Protein AF-A0A523RS88-F1 (afdb_monomer_lite)

Foldseek 3Di:
DVVVLVVVLVVLVVVLVVLCVVQHCDPVSVVVSVVSVVCSPVVSVVVVVVCVVCVVVVPPDD

Radius of gyration: 15.84 Å; chains: 1; bounding box: 36×18×47 Å

Structure (mmCIF, N/CA/C/O backbone):
data_AF-A0A523RS88-F1
#
_entry.id   AF-A0A523RS88-F1
#
loop_
_atom_site.group_PDB
_atom_site.id
_atom_site.type_symbol
_atom_site.label_atom_id
_atom_site.label_alt_id
_atom_site.label_comp_id
_atom_site.label_asym_id
_atom_site.label_entity_id
_atom_site.label_seq_id
_atom_site.pdbx_PDB_ins_code
_atom_site.Cartn_x
_atom_site.Cartn_y
_atom_site.Cartn_z
_atom_site.occupancy
_atom_site.B_iso_or_equiv
_atom_site.auth_seq_id
_atom_site.auth_comp_id
_atom_site.auth_asym_id
_atom_site.auth_atom_id
_atom_site.pdbx_PDB_model_num
ATOM 1 N N . ALA A 1 1 ? 10.217 0.942 -17.976 1.00 58.97 1 ALA A N 1
ATOM 2 C CA . ALA A 1 1 ? 10.888 2.073 -17.3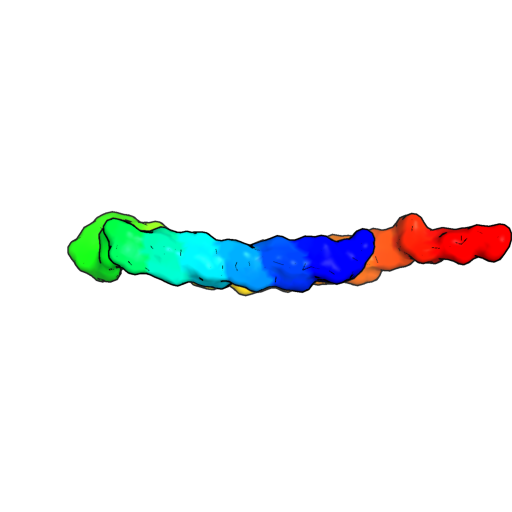07 1.00 58.97 1 ALA A CA 1
ATOM 3 C C . ALA A 1 1 ? 10.810 1.882 -15.788 1.00 58.97 1 ALA A C 1
ATOM 5 O O . ALA A 1 1 ? 9.700 1.827 -15.270 1.00 58.97 1 ALA A O 1
ATOM 6 N N . PRO A 1 2 ? 11.944 1.741 -15.082 1.00 63.50 2 PRO A N 1
ATOM 7 C CA . PRO A 1 2 ? 11.979 1.545 -13.625 1.00 63.50 2 PRO A CA 1
ATOM 8 C C . PRO A 1 2 ? 11.397 2.729 -12.832 1.00 63.50 2 PRO A C 1
ATOM 10 O O . PRO A 1 2 ? 10.853 2.543 -11.749 1.00 63.50 2 PRO A O 1
ATOM 13 N N . SER A 1 3 ? 11.443 3.934 -13.402 1.00 69.44 3 SER A N 1
ATOM 14 C CA . SER A 1 3 ? 10.858 5.164 -12.853 1.00 69.44 3 SER A CA 1
ATOM 15 C C . SER A 1 3 ? 9.338 5.099 -12.656 1.00 69.44 3 SER A C 1
ATOM 17 O O . SER A 1 3 ? 8.826 5.700 -11.717 1.00 69.44 3 SER A O 1
ATOM 19 N N . ALA A 1 4 ? 8.617 4.328 -13.480 1.00 72.06 4 ALA A N 1
ATOM 20 C CA . ALA A 1 4 ? 7.171 4.149 -13.339 1.00 72.06 4 ALA A CA 1
ATOM 21 C C . ALA A 1 4 ? 6.794 3.321 -12.098 1.00 72.06 4 ALA A C 1
ATOM 23 O O . ALA A 1 4 ? 5.783 3.608 -11.465 1.00 72.06 4 ALA A O 1
ATOM 24 N N . LEU A 1 5 ? 7.619 2.335 -11.713 1.00 75.12 5 LEU A N 1
ATOM 25 C CA . LEU A 1 5 ? 7.393 1.574 -10.480 1.00 75.12 5 LEU A CA 1
ATOM 26 C C . LEU A 1 5 ? 7.617 2.434 -9.241 1.00 75.12 5 LEU A C 1
ATOM 28 O O . LEU A 1 5 ? 6.804 2.394 -8.333 1.00 75.12 5 LEU A O 1
ATOM 32 N N . ILE A 1 6 ? 8.669 3.252 -9.235 1.00 78.44 6 ILE A N 1
ATOM 33 C CA . ILE A 1 6 ? 8.991 4.141 -8.110 1.00 78.44 6 ILE A CA 1
ATOM 34 C C . ILE A 1 6 ? 7.870 5.172 -7.891 1.00 78.44 6 ILE A C 1
ATOM 36 O O . ILE A 1 6 ? 7.454 5.408 -6.759 1.00 78.44 6 ILE A O 1
ATOM 40 N N . GLY A 1 7 ? 7.331 5.743 -8.976 1.00 76.31 7 GLY A N 1
ATOM 41 C CA . GLY A 1 7 ? 6.178 6.646 -8.904 1.00 76.31 7 GLY A CA 1
ATOM 42 C C . GLY A 1 7 ? 4.895 5.957 -8.425 1.00 76.31 7 GLY A C 1
ATOM 43 O O . GLY A 1 7 ? 4.161 6.527 -7.621 1.00 76.31 7 GLY A O 1
ATOM 44 N N . ALA A 1 8 ? 4.642 4.721 -8.869 1.00 79.44 8 ALA A N 1
ATOM 45 C CA . ALA A 1 8 ? 3.493 3.935 -8.421 1.00 79.44 8 ALA A CA 1
ATOM 46 C C . ALA A 1 8 ? 3.589 3.555 -6.931 1.00 79.44 8 ALA A C 1
ATOM 48 O O . ALA A 1 8 ? 2.599 3.663 -6.212 1.00 79.44 8 ALA A O 1
ATOM 49 N N . SER A 1 9 ? 4.781 3.183 -6.457 1.00 79.12 9 SER A N 1
ATOM 50 C CA . SER A 1 9 ? 5.069 2.865 -5.054 1.00 79.12 9 SER A CA 1
ATOM 51 C C . SER A 1 9 ? 4.762 4.025 -4.103 1.00 79.12 9 SER A C 1
ATOM 53 O O . SER A 1 9 ? 4.129 3.817 -3.076 1.00 79.12 9 SER A O 1
ATOM 55 N N . ASN A 1 10 ? 5.135 5.256 -4.470 1.00 85.25 10 ASN A N 1
ATOM 56 C CA . ASN A 1 10 ? 4.873 6.444 -3.648 1.00 85.25 10 ASN A CA 1
ATOM 57 C C . ASN A 1 10 ? 3.368 6.749 -3.509 1.00 85.25 10 ASN A C 1
ATOM 59 O O . ASN A 1 10 ? 2.891 7.156 -2.454 1.00 85.25 10 ASN A O 1
ATOM 63 N N . HIS A 1 11 ? 2.593 6.541 -4.577 1.00 86.81 11 HIS A N 1
ATOM 64 C CA . HIS A 1 11 ? 1.152 6.801 -4.545 1.00 86.81 11 HIS A CA 1
ATOM 65 C C . HIS A 1 11 ? 0.382 5.716 -3.776 1.00 86.81 11 HIS A C 1
ATOM 67 O O . HIS A 1 11 ? -0.670 5.989 -3.199 1.00 86.81 11 HIS A O 1
ATOM 73 N N . PHE A 1 12 ? 0.928 4.499 -3.739 1.00 84.25 12 PHE A N 1
ATOM 74 C CA . PHE A 1 12 ? 0.387 3.383 -2.974 1.00 84.25 12 PHE A CA 1
ATOM 75 C C . PHE A 1 12 ? 0.446 3.647 -1.457 1.00 84.25 12 PHE A C 1
ATOM 77 O O . PHE A 1 12 ? -0.568 3.495 -0.779 1.00 84.25 12 PHE A O 1
ATOM 84 N N . GLU A 1 13 ? 1.566 4.173 -0.955 1.00 85.25 13 GLU A N 1
ATOM 85 C CA . GLU A 1 13 ? 1.750 4.523 0.464 1.00 85.25 13 GLU A CA 1
ATOM 86 C C . GLU A 1 13 ? 0.735 5.595 0.930 1.00 85.25 13 GLU A C 1
ATOM 88 O O . GLU A 1 13 ? 0.093 5.465 1.976 1.00 85.25 13 GLU A O 1
ATOM 93 N N . VAL A 1 14 ? 0.479 6.616 0.097 1.00 88.81 14 VAL A N 1
ATOM 94 C CA . VAL A 1 14 ? -0.554 7.645 0.348 1.00 88.81 14 VAL A CA 1
ATOM 95 C C . VAL A 1 14 ? -1.976 7.060 0.293 1.00 88.81 14 VAL A C 1
ATOM 97 O O . VAL A 1 14 ? -2.844 7.442 1.085 1.00 88.81 14 VAL A O 1
ATOM 100 N N . ALA A 1 15 ? -2.242 6.111 -0.608 1.00 86.38 15 ALA A N 1
ATOM 101 C CA . ALA A 1 15 ? -3.541 5.439 -0.705 1.00 86.38 15 ALA A CA 1
ATOM 102 C C . ALA A 1 15 ? -3.840 4.576 0.535 1.00 86.38 15 ALA A C 1
ATOM 104 O O . ALA A 1 15 ? -4.974 4.516 1.008 1.00 86.38 15 ALA A O 1
ATOM 105 N N . ILE A 1 16 ? -2.818 3.955 1.115 1.00 84.25 16 ILE A N 1
ATOM 106 C CA . ILE A 1 16 ? -2.951 3.199 2.362 1.00 84.25 16 ILE A CA 1
ATOM 107 C C . ILE A 1 16 ? -3.121 4.129 3.548 1.00 84.25 16 ILE A C 1
ATOM 109 O O . ILE A 1 16 ? -4.002 3.892 4.367 1.00 84.25 16 ILE A O 1
ATOM 113 N N . ALA A 1 17 ? -2.359 5.222 3.615 1.00 87.31 17 ALA A N 1
ATOM 114 C CA . ALA A 1 17 ? -2.533 6.232 4.652 1.00 87.31 17 ALA A CA 1
ATOM 115 C C . ALA A 1 17 ? -3.965 6.794 4.656 1.00 87.31 17 ALA A C 1
ATOM 117 O O . ALA A 1 17 ? -4.590 6.894 5.711 1.00 87.31 17 ALA A O 1
ATOM 118 N N . THR A 1 18 ? -4.526 7.084 3.478 1.00 86.38 18 THR A N 1
ATOM 119 C CA . THR A 1 18 ? -5.921 7.534 3.348 1.00 86.38 18 THR A CA 1
ATOM 120 C C . THR A 1 18 ? -6.927 6.434 3.693 1.00 86.38 18 THR A C 1
ATOM 122 O O . THR A 1 18 ? -7.893 6.714 4.397 1.00 86.38 18 THR A O 1
ATOM 125 N N . ALA A 1 19 ? -6.691 5.176 3.310 1.00 81.50 19 ALA A N 1
ATOM 126 C CA . ALA A 1 19 ? -7.531 4.051 3.727 1.00 81.50 19 ALA A CA 1
ATOM 127 C C . ALA A 1 19 ? -7.514 3.841 5.255 1.00 81.50 19 ALA A C 1
ATOM 129 O O . ALA A 1 19 ? -8.566 3.646 5.864 1.00 81.50 19 ALA A O 1
ATOM 130 N N . ILE A 1 20 ? -6.349 3.952 5.899 1.00 78.25 20 ILE A N 1
ATOM 131 C CA . ILE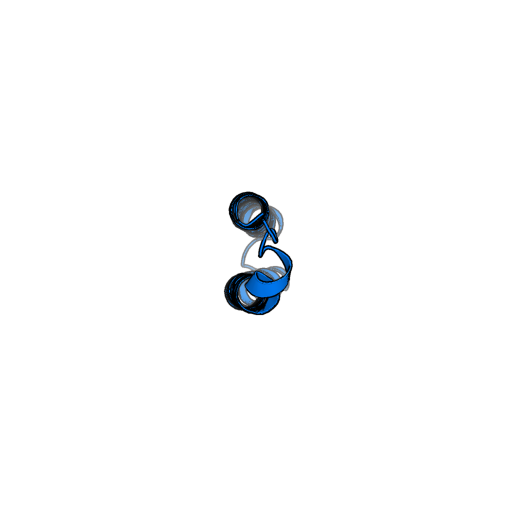 A 1 20 ? -6.213 3.892 7.362 1.00 78.25 20 ILE A CA 1
ATOM 132 C C . ILE A 1 20 ? -6.985 5.043 8.015 1.00 78.25 20 ILE A C 1
ATOM 134 O O . ILE A 1 20 ? -7.715 4.829 8.983 1.00 78.25 20 ILE A O 1
ATOM 138 N N . MET A 1 21 ? -6.858 6.251 7.463 1.00 80.81 21 MET A N 1
ATOM 139 C CA . MET A 1 21 ? -7.490 7.461 7.988 1.00 80.81 21 MET A CA 1
ATOM 140 C C . MET A 1 21 ? -9.019 7.445 7.847 1.00 80.81 21 MET A C 1
ATOM 142 O O . MET A 1 21 ? -9.713 7.918 8.743 1.00 80.81 21 MET A O 1
ATOM 146 N N . VAL A 1 22 ? -9.548 6.890 6.751 1.00 79.06 22 VAL A N 1
ATOM 147 C CA . VAL A 1 22 ? -10.992 6.849 6.461 1.00 79.06 22 VAL A CA 1
ATOM 148 C C . VAL A 1 22 ? -11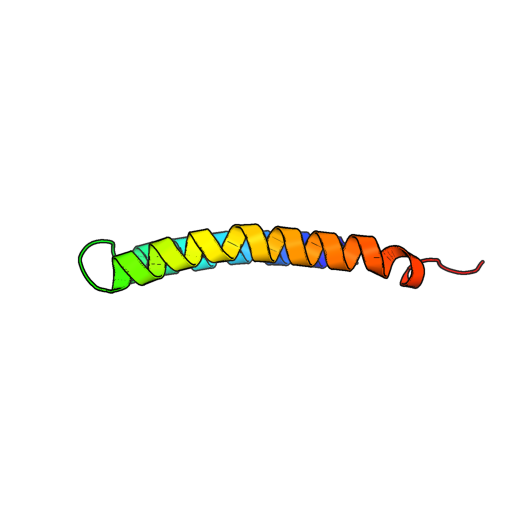.699 5.705 7.190 1.00 79.06 22 VAL A C 1
ATOM 150 O O . VAL A 1 22 ? -12.818 5.891 7.662 1.00 79.06 22 VAL A O 1
ATOM 153 N N . PHE A 1 23 ? -11.076 4.527 7.298 1.00 75.88 23 PHE A N 1
ATOM 154 C CA . PHE A 1 23 ? -11.744 3.336 7.835 1.00 75.88 23 PHE A CA 1
ATOM 155 C C . PHE A 1 23 ? -11.448 3.070 9.323 1.00 75.88 23 PHE A C 1
ATOM 157 O O . PHE A 1 23 ? -12.263 2.439 9.997 1.00 75.88 23 PHE A O 1
ATOM 164 N N . GLY A 1 24 ? -10.353 3.604 9.875 1.00 68.69 24 GLY A N 1
ATOM 165 C CA . GLY A 1 24 ? -10.032 3.524 11.303 1.00 68.69 24 GLY A CA 1
ATOM 166 C C . GLY A 1 24 ? -9.639 2.124 11.810 1.00 68.69 24 GLY A C 1
ATOM 167 O O . GLY A 1 24 ? -9.809 1.104 11.152 1.00 68.69 24 GLY A O 1
ATOM 168 N N . ILE A 1 25 ? -9.100 2.063 13.030 1.00 66.00 25 ILE A N 1
ATOM 169 C CA . ILE A 1 25 ? -8.490 0.855 13.635 1.00 66.00 25 ILE A CA 1
ATOM 170 C C . ILE A 1 25 ? -9.423 0.048 14.564 1.00 66.00 25 ILE A C 1
A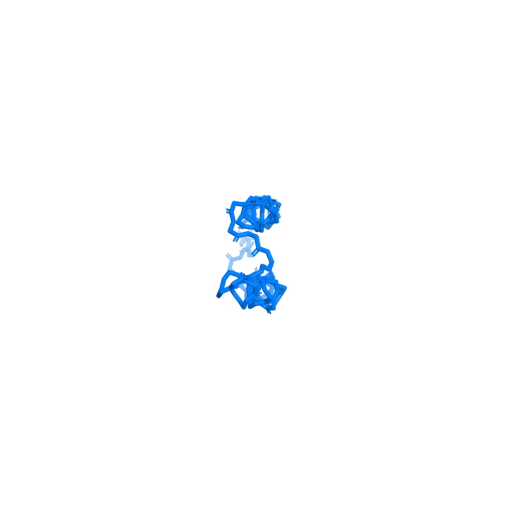TOM 172 O O . ILE A 1 25 ? -8.962 -0.874 15.229 1.00 66.00 25 ILE A O 1
ATOM 176 N N . SER A 1 26 ? -10.719 0.376 14.661 1.00 62.28 26 SER A N 1
ATOM 177 C CA . SER A 1 26 ? -11.595 -0.119 15.754 1.00 62.28 26 SER A CA 1
ATOM 178 C C . SER A 1 26 ? -12.739 -1.073 15.351 1.00 62.28 26 SER A C 1
ATOM 180 O O . SER A 1 26 ? -13.536 -1.472 16.190 1.00 62.28 26 SER A O 1
ATOM 182 N N . SER A 1 27 ? -12.840 -1.478 14.086 1.00 62.25 27 SER A N 1
ATOM 183 C CA . SER A 1 27 ? -13.818 -2.478 13.598 1.00 62.25 27 SER A CA 1
ATOM 184 C C . SER A 1 27 ? -13.186 -3.259 12.435 1.00 62.25 27 SER A C 1
ATOM 186 O O . SER A 1 27 ? -11.984 -3.129 12.265 1.00 62.25 27 SER A O 1
ATOM 188 N N . GLY A 1 28 ? -13.895 -4.048 11.614 1.00 66.75 28 GLY A N 1
ATOM 189 C CA . GLY A 1 28 ? -13.321 -4.842 10.494 1.00 66.75 28 GLY A CA 1
ATOM 190 C C . GLY A 1 28 ? -12.354 -4.094 9.543 1.00 66.75 28 GLY A C 1
ATOM 191 O O . GLY A 1 28 ? -11.555 -4.710 8.840 1.00 66.75 28 GLY A O 1
ATOM 192 N N . ALA A 1 29 ? -12.351 -2.764 9.597 1.00 69.81 29 ALA A N 1
ATOM 193 C CA . ALA A 1 29 ? -11.329 -1.867 9.068 1.00 69.81 29 ALA A CA 1
ATOM 194 C C . ALA A 1 29 ? -9.892 -2.074 9.614 1.00 69.81 29 ALA A C 1
ATOM 196 O O . ALA A 1 29 ? -8.924 -1.894 8.878 1.00 69.81 29 ALA A O 1
ATOM 197 N N . ALA A 1 30 ? -9.726 -2.510 10.863 1.00 71.81 30 ALA A N 1
ATOM 198 C CA . ALA A 1 30 ? -8.442 -2.861 11.473 1.00 71.81 30 ALA A CA 1
ATOM 199 C C . ALA A 1 30 ? -7.794 -4.061 10.768 1.00 71.81 30 ALA A C 1
ATOM 201 O O . ALA A 1 30 ? -6.601 -4.068 10.485 1.00 71.81 30 ALA A O 1
ATOM 202 N N . LEU A 1 31 ? -8.599 -5.070 10.420 1.00 77.12 31 LEU A N 1
ATOM 203 C CA . LEU A 1 31 ? -8.130 -6.208 9.630 1.00 77.12 31 LEU A CA 1
ATOM 204 C C . LEU A 1 31 ? -7.780 -5.772 8.204 1.00 77.12 31 LEU A C 1
ATOM 206 O O . LEU A 1 31 ? -6.741 -6.173 7.690 1.00 77.12 31 LEU A O 1
ATOM 210 N N . ALA A 1 32 ? -8.594 -4.910 7.586 1.00 80.56 32 ALA A N 1
ATOM 211 C CA . ALA A 1 32 ? -8.327 -4.396 6.241 1.00 80.56 32 ALA A CA 1
ATOM 212 C C . ALA A 1 32 ? -7.022 -3.582 6.162 1.00 80.56 32 ALA A C 1
ATOM 214 O O . ALA A 1 32 ? -6.274 -3.705 5.196 1.00 80.56 32 ALA A O 1
ATOM 215 N N . THR A 1 33 ? -6.714 -2.796 7.193 1.00 77.12 33 THR A N 1
ATOM 216 C CA . THR A 1 33 ? -5.484 -1.992 7.265 1.00 77.12 33 THR A CA 1
ATOM 217 C C . THR A 1 33 ? -4.245 -2.841 7.541 1.00 77.12 33 THR A C 1
ATOM 219 O O . THR A 1 33 ? -3.232 -2.672 6.865 1.00 77.12 33 THR A O 1
ATOM 222 N N . VAL A 1 34 ? -4.330 -3.817 8.449 1.00 82.50 34 VAL A N 1
ATOM 223 C CA . VAL A 1 34 ? -3.226 -4.757 8.715 1.00 82.50 34 VAL A CA 1
ATOM 224 C C . VAL A 1 34 ? -2.923 -5.625 7.490 1.00 82.50 34 VAL A C 1
ATOM 226 O O . VAL A 1 34 ? -1.760 -5.799 7.128 1.00 82.50 34 VAL A O 1
ATOM 229 N N . VAL A 1 35 ? -3.955 -6.134 6.810 1.00 83.38 35 VAL A N 1
ATOM 230 C CA . VAL A 1 35 ? -3.788 -6.906 5.569 1.00 83.38 35 VAL A CA 1
ATOM 231 C C . VAL A 1 35 ? -3.265 -6.019 4.434 1.00 83.38 35 VAL A C 1
ATOM 233 O O . VAL A 1 35 ? -2.422 -6.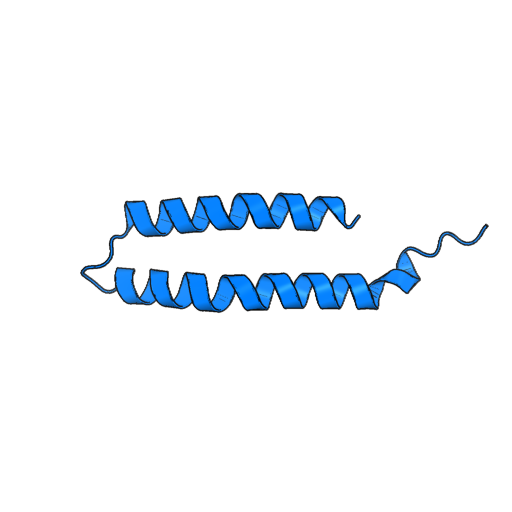471 3.664 1.00 83.38 35 VAL A O 1
ATOM 236 N N . GLY A 1 36 ? -3.697 -4.756 4.355 1.00 83.56 36 GLY A N 1
ATOM 237 C CA . GLY A 1 36 ? -3.201 -3.784 3.377 1.00 83.56 36 GLY A CA 1
ATOM 238 C C . GLY A 1 36 ? -1.686 -3.588 3.456 1.00 83.56 36 GLY A C 1
ATOM 239 O O . GLY A 1 36 ? -0.999 -3.759 2.451 1.00 83.56 36 GLY A O 1
ATOM 240 N N . VAL A 1 37 ? -1.158 -3.346 4.659 1.00 83.75 37 VAL A N 1
ATOM 241 C CA . VAL A 1 37 ? 0.292 -3.200 4.896 1.00 83.75 37 VAL A CA 1
ATOM 242 C C . VAL A 1 37 ? 1.044 -4.518 4.663 1.00 83.75 37 VAL A C 1
ATOM 244 O O . VAL A 1 37 ? 2.148 -4.523 4.119 1.00 83.75 37 VAL A O 1
ATOM 247 N N . LEU A 1 38 ? 0.450 -5.662 5.023 1.00 87.81 38 LEU A N 1
ATOM 248 C CA . LEU A 1 38 ? 1.056 -6.975 4.771 1.00 87.81 38 LEU A CA 1
ATOM 249 C C . LEU A 1 38 ? 1.145 -7.324 3.280 1.00 87.81 38 LEU A C 1
ATOM 251 O O . LEU A 1 38 ? 2.050 -8.061 2.904 1.00 87.81 38 LEU A O 1
ATOM 255 N N . ILE A 1 39 ? 0.233 -6.827 2.439 1.00 86.25 39 ILE A N 1
ATOM 256 C CA . ILE A 1 39 ? 0.238 -7.061 0.985 1.00 86.25 39 ILE A CA 1
ATOM 257 C C . ILE A 1 39 ? 1.099 -6.030 0.243 1.00 86.25 39 ILE A C 1
ATOM 259 O O . ILE A 1 39 ? 1.727 -6.368 -0.761 1.00 86.25 39 ILE A O 1
ATOM 263 N N . GLU A 1 40 ? 1.182 -4.800 0.745 1.00 86.31 40 GLU A N 1
ATOM 264 C CA . GLU A 1 40 ? 1.971 -3.705 0.176 1.00 86.31 40 GLU A CA 1
ATOM 265 C C . GLU A 1 40 ? 3.409 -4.091 -0.165 1.00 86.31 40 GLU A C 1
ATOM 267 O O . GLU A 1 40 ? 3.842 -4.070 -1.322 1.00 86.31 40 GLU A O 1
ATOM 272 N N . VAL A 1 41 ? 4.152 -4.451 0.876 1.00 87.62 41 VAL A N 1
ATOM 273 C CA . VAL A 1 41 ? 5.587 -4.695 0.810 1.00 87.62 41 VAL A CA 1
ATOM 274 C C . VAL A 1 41 ? 5.916 -5.878 -0.111 1.00 87.62 41 VAL A C 1
ATOM 276 O O . VAL A 1 41 ? 6.793 -5.729 -0.969 1.00 87.62 41 VAL A O 1
ATOM 279 N N . PRO A 1 42 ? 5.233 -7.042 -0.033 1.00 86.00 42 PRO A N 1
ATOM 280 C CA . PRO A 1 42 ? 5.516 -8.143 -0.946 1.00 86.00 42 PRO A CA 1
ATOM 281 C C . PRO A 1 42 ? 5.126 -7.834 -2.393 1.00 86.00 42 PRO A C 1
ATOM 283 O O . PRO A 1 42 ? 5.854 -8.253 -3.293 1.00 86.00 42 PRO A O 1
ATOM 286 N N . VAL A 1 43 ? 4.053 -7.076 -2.650 1.00 87.19 43 VAL A N 1
ATOM 287 C CA . VAL A 1 43 ? 3.700 -6.650 -4.017 1.00 87.19 43 VAL A CA 1
ATOM 288 C C . VAL A 1 43 ? 4.786 -5.750 -4.601 1.00 87.19 43 VAL A C 1
ATOM 290 O O . VAL A 1 43 ? 5.216 -5.972 -5.735 1.00 87.19 43 VAL A O 1
ATOM 293 N N . MET A 1 44 ? 5.302 -4.796 -3.825 1.00 85.75 44 MET A N 1
ATOM 294 C CA . MET A 1 44 ? 6.411 -3.942 -4.255 1.00 85.75 44 MET A CA 1
ATOM 295 C C . MET A 1 44 ? 7.661 -4.760 -4.608 1.00 85.75 44 MET A C 1
ATOM 297 O O . MET A 1 44 ? 8.238 -4.592 -5.685 1.00 85.75 44 MET A O 1
ATOM 301 N N . LEU A 1 45 ? 8.058 -5.698 -3.743 1.00 87.56 45 LEU A N 1
ATOM 302 C CA . LEU A 1 45 ? 9.217 -6.563 -3.984 1.00 87.56 45 LEU A CA 1
ATOM 303 C C . LEU A 1 45 ? 9.001 -7.514 -5.169 1.00 87.56 45 LEU A C 1
ATOM 305 O O . LEU A 1 45 ? 9.932 -7.759 -5.941 1.00 87.56 45 LEU A O 1
ATOM 309 N N . MET A 1 46 ? 7.782 -8.024 -5.355 1.00 86.38 46 MET A N 1
ATOM 310 C CA . MET A 1 46 ? 7.414 -8.868 -6.491 1.00 86.38 46 MET A CA 1
ATOM 311 C C . MET A 1 46 ? 7.523 -8.095 -7.807 1.00 86.38 46 MET A C 1
ATOM 313 O O . MET A 1 46 ? 8.130 -8.596 -8.753 1.00 86.38 46 MET A O 1
ATOM 317 N N . LEU A 1 47 ? 7.023 -6.859 -7.858 1.00 84.25 47 LEU A N 1
ATOM 318 C CA . LEU A 1 47 ? 7.135 -5.988 -9.028 1.00 84.25 47 LEU A CA 1
ATOM 319 C C . LEU A 1 47 ? 8.594 -5.639 -9.348 1.00 84.25 47 LEU A C 1
ATOM 321 O O . LEU A 1 47 ? 9.005 -5.720 -10.507 1.00 84.25 47 LEU A O 1
ATOM 325 N N . VAL A 1 48 ? 9.409 -5.341 -8.331 1.00 84.44 48 VAL A N 1
ATOM 326 C CA . VAL A 1 48 ? 10.858 -5.139 -8.497 1.00 84.44 48 VAL A CA 1
ATOM 327 C C . VAL A 1 48 ? 11.529 -6.405 -9.030 1.00 84.44 48 VAL A C 1
ATOM 329 O O . VAL A 1 48 ? 12.351 -6.325 -9.942 1.00 84.44 48 VAL A O 1
ATOM 332 N N . SER A 1 49 ? 11.170 -7.581 -8.514 1.00 83.62 49 SER A N 1
ATOM 333 C CA . SER A 1 49 ? 11.699 -8.869 -8.974 1.00 83.62 49 SER A CA 1
ATOM 334 C C . SER A 1 49 ? 11.325 -9.154 -10.432 1.00 83.62 49 SER A C 1
ATOM 336 O O . SER A 1 49 ? 12.192 -9.518 -11.230 1.00 83.62 49 SER A O 1
ATOM 338 N N . VAL A 1 50 ? 10.069 -8.901 -10.817 1.00 84.38 50 VAL A N 1
ATOM 339 C CA . VAL A 1 50 ? 9.590 -9.012 -12.202 1.00 84.38 50 VAL A CA 1
ATOM 340 C C . VAL A 1 50 ? 10.352 -8.051 -13.109 1.00 84.38 50 VAL A C 1
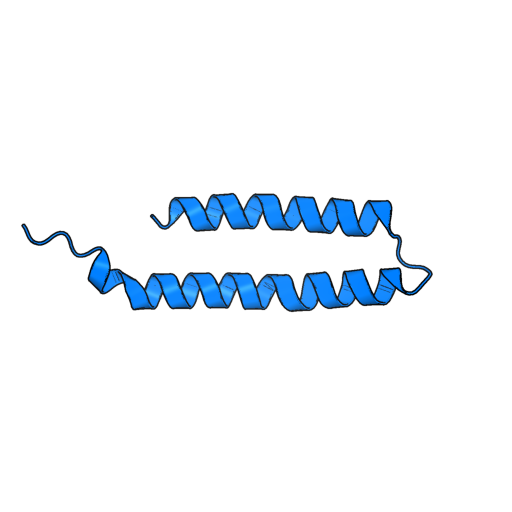ATOM 342 O O . VAL A 1 50 ? 10.893 -8.494 -14.118 1.00 84.38 50 VAL A O 1
ATOM 345 N N . CYS A 1 51 ? 10.494 -6.778 -12.733 1.00 80.12 51 CYS A N 1
ATOM 346 C CA . CYS A 1 51 ? 11.284 -5.816 -13.501 1.00 80.12 51 CYS A CA 1
ATOM 347 C C . CYS A 1 51 ? 12.758 -6.203 -13.597 1.00 80.12 51 CYS A C 1
ATOM 349 O O . CYS A 1 51 ? 13.361 -6.014 -14.650 1.00 80.12 51 CYS A O 1
ATOM 351 N N . LYS A 1 52 ? 13.343 -6.778 -12.539 1.00 79.94 52 LYS A N 1
ATOM 352 C CA . LYS A 1 52 ? 14.720 -7.285 -12.560 1.00 79.94 52 LYS A CA 1
ATOM 353 C C . LYS A 1 52 ? 14.864 -8.479 -13.510 1.00 79.94 52 LYS A C 1
ATOM 355 O O . LYS A 1 52 ? 15.892 -8.602 -14.169 1.00 79.94 52 LYS A O 1
ATOM 360 N N . ARG A 1 53 ? 13.833 -9.322 -13.616 1.00 79.38 53 ARG A N 1
ATOM 361 C CA . ARG A 1 53 ? 13.778 -10.487 -14.511 1.00 79.38 53 ARG A CA 1
ATOM 362 C C . ARG A 1 53 ? 13.503 -10.104 -15.968 1.00 79.38 53 ARG A C 1
ATOM 364 O O . ARG A 1 53 ? 14.034 -10.748 -16.864 1.00 79.38 53 ARG A O 1
ATOM 371 N N . THR A 1 54 ? 12.748 -9.034 -16.217 1.00 75.44 54 THR A N 1
ATOM 372 C CA . THR A 1 54 ? 12.460 -8.516 -17.566 1.00 75.44 54 THR A CA 1
ATOM 373 C C . THR A 1 54 ? 13.488 -7.499 -18.069 1.00 75.44 54 THR A C 1
ATOM 375 O O . THR A 1 54 ? 13.306 -6.932 -19.144 1.00 75.44 54 THR A O 1
ATOM 378 N N . ARG A 1 55 ? 14.615 -7.301 -17.365 1.00 67.94 55 ARG A N 1
ATOM 379 C CA . ARG A 1 55 ? 15.717 -6.426 -17.821 1.00 67.94 55 ARG A CA 1
ATOM 380 C C . ARG A 1 55 ? 16.249 -6.799 -19.205 1.00 67.94 55 ARG A C 1
ATOM 382 O O . ARG A 1 55 ? 16.611 -5.899 -19.950 1.00 67.94 55 ARG A O 1
ATOM 389 N N . HIS A 1 56 ? 16.222 -8.082 -19.567 1.00 67.00 56 HIS A N 1
ATOM 390 C CA . HIS A 1 56 ? 16.648 -8.564 -20.887 1.00 67.00 56 HIS A CA 1
ATOM 391 C C . HIS A 1 56 ? 15.734 -8.079 -22.036 1.00 67.00 56 HIS A C 1
ATOM 393 O O . HIS A 1 56 ? 16.141 -8.077 -23.192 1.00 67.00 56 HIS A O 1
ATOM 399 N N . PHE A 1 57 ? 14.506 -7.629 -21.747 1.00 62.72 57 PHE A N 1
ATOM 400 C CA . PHE A 1 57 ? 13.627 -6.997 -22.744 1.00 62.72 57 PHE A CA 1
ATOM 401 C C . PHE A 1 57 ? 13.949 -5.510 -22.968 1.00 62.72 57 PHE A C 1
ATOM 403 O O . PHE A 1 57 ? 13.479 -4.928 -23.939 1.00 62.72 57 PHE A O 1
ATOM 410 N N . PHE A 1 58 ? 14.733 -4.891 -22.075 1.00 61.78 58 PHE A N 1
ATOM 411 C CA . PHE A 1 58 ? 15.213 -3.508 -22.197 1.00 61.78 58 PHE A CA 1
ATOM 412 C C . PHE A 1 58 ? 16.643 -3.426 -22.748 1.00 61.78 58 PHE A C 1
ATOM 414 O O . PHE A 1 58 ? 17.210 -2.335 -22.795 1.00 61.78 58 PHE A O 1
ATOM 421 N N . GLU A 1 59 ? 17.235 -4.554 -23.154 1.00 60.97 59 GLU A N 1
ATOM 422 C CA . GLU A 1 59 ? 18.500 -4.563 -23.880 1.00 60.97 59 GLU A CA 1
ATOM 423 C C . GLU A 1 59 ? 18.235 -3.986 -25.277 1.00 60.97 59 GLU A C 1
ATOM 425 O O . GLU A 1 59 ? 17.740 -4.659 -26.181 1.00 60.97 59 GLU A O 1
ATOM 430 N N . ILE A 1 60 ? 18.470 -2.680 -25.415 1.00 61.09 60 ILE A N 1
ATOM 431 C CA . ILE A 1 60 ? 18.480 -2.001 -26.706 1.00 61.09 60 ILE A CA 1
ATOM 432 C C . ILE A 1 60 ? 19.639 -2.626 -27.480 1.00 61.09 60 ILE A C 1
ATOM 434 O O . ILE A 1 60 ? 20.805 -2.368 -27.181 1.00 61.09 60 ILE A O 1
ATOM 438 N N . LYS A 1 61 ? 19.313 -3.515 -28.421 1.00 53.22 61 LYS A N 1
ATOM 439 C CA . LYS A 1 61 ? 20.273 -4.002 -29.412 1.00 53.22 61 LYS A CA 1
ATOM 440 C C . LYS A 1 61 ? 20.764 -2.774 -30.207 1.00 53.22 61 LYS A C 1
ATOM 442 O O . LYS A 1 61 ? 19.910 -1.947 -30.533 1.00 53.22 61 LYS A O 1
ATOM 447 N N . PRO A 1 62 ? 22.088 -2.626 -30.421 1.00 62.16 62 PRO A N 1
ATOM 448 C CA . PRO A 1 62 ? 22.706 -1.409 -30.956 1.00 62.16 62 PRO A CA 1
ATOM 449 C C . PRO A 1 62 ? 22.142 -0.975 -32.308 1.00 62.16 62 PRO A C 1
ATOM 451 O O . PRO A 1 62 ? 21.709 -1.864 -33.080 1.00 62.16 62 PRO A O 1
#

Sequence (62 aa):
APSALIGASNHFEVAIATAIMVFGISSGAALATVVGVLIEVPVMLMLVSVCKRTRHFFEIKP

Secondary structure (DSSP, 8-state):
-HHHHHHHHHHHHHHHHHHHHHH-SSSTHHHHHHHHHHHHHHHHHHHHHHHHHGGGGG----

pLDDT: mean 77.22, std 9.33, range [53.22, 88.81]